Protein AF-A0A8C2LY73-F1 (afdb_monomer_lite)

Structure (mmCIF, N/CA/C/O backbone):
data_AF-A0A8C2LY73-F1
#
_entry.id   AF-A0A8C2LY73-F1
#
loop_
_atom_site.group_PDB
_atom_site.id
_atom_site.type_symbol
_atom_site.label_atom_id
_atom_site.label_alt_id
_atom_site.label_comp_id
_atom_site.label_asym_id
_atom_site.label_entity_id
_atom_site.label_seq_id
_atom_site.pdbx_PDB_ins_code
_atom_site.Cartn_x
_atom_site.Cartn_y
_atom_site.Cartn_z
_atom_site.occupancy
_atom_site.B_iso_or_equiv
_atom_site.auth_seq_id
_atom_site.auth_comp_id
_atom_site.auth_asym_id
_atom_site.auth_atom_id
_atom_site.pdbx_PDB_model_num
ATOM 1 N N . LEU A 1 1 ? 31.650 -19.057 9.345 1.00 46.91 1 LEU A N 1
ATOM 2 C CA . LEU A 1 1 ? 30.349 -18.649 8.770 1.00 46.91 1 LEU A CA 1
ATOM 3 C C . LEU A 1 1 ? 30.517 -17.288 8.099 1.00 46.91 1 LEU A C 1
ATOM 5 O O . LEU A 1 1 ? 30.525 -16.298 8.820 1.00 46.91 1 LEU A O 1
ATOM 9 N N . PRO A 1 2 ? 30.750 -17.193 6.779 1.00 49.66 2 PRO A N 1
ATOM 10 C CA . PRO A 1 2 ? 30.882 -15.894 6.139 1.00 49.66 2 PRO A CA 1
ATOM 11 C C . PRO A 1 2 ? 29.511 -15.374 5.686 1.00 49.66 2 PRO A C 1
ATOM 13 O O . PRO A 1 2 ? 28.738 -16.111 5.081 1.00 49.66 2 PRO A O 1
ATOM 16 N N . GLY A 1 3 ? 29.258 -14.086 5.924 1.00 48.62 3 GLY A N 1
ATOM 17 C CA . GLY A 1 3 ? 28.394 -13.291 5.050 1.00 48.62 3 GLY A CA 1
ATOM 18 C C . GLY A 1 3 ? 27.051 -12.849 5.625 1.00 48.62 3 GLY A C 1
ATOM 19 O O . GLY A 1 3 ? 26.011 -13.201 5.084 1.00 48.62 3 GLY A O 1
ATOM 20 N N . LEU A 1 4 ? 27.071 -11.998 6.653 1.00 56.88 4 LEU A N 1
ATOM 21 C CA . LEU A 1 4 ? 25.907 -11.222 7.102 1.00 56.88 4 LEU A CA 1
ATOM 22 C C . LEU A 1 4 ? 25.776 -9.889 6.327 1.00 56.88 4 LEU A C 1
ATOM 24 O O . LEU A 1 4 ? 25.491 -8.851 6.918 1.00 56.88 4 LEU A O 1
ATOM 28 N N . PHE A 1 5 ? 26.046 -9.876 5.017 1.00 57.00 5 PHE A N 1
ATOM 29 C CA . PHE A 1 5 ? 25.866 -8.666 4.209 1.00 57.00 5 PHE A CA 1
ATOM 30 C C . PHE A 1 5 ? 24.439 -8.638 3.650 1.00 57.00 5 PHE A C 1
ATOM 32 O O . PHE A 1 5 ? 24.017 -9.627 3.041 1.00 57.00 5 PHE A O 1
ATOM 39 N N . PRO A 1 6 ? 23.673 -7.545 3.839 1.00 59.16 6 PRO A N 1
ATOM 40 C CA . PRO A 1 6 ? 22.353 -7.431 3.239 1.00 59.16 6 PRO A CA 1
ATOM 41 C C . PRO A 1 6 ? 22.513 -7.514 1.722 1.00 59.16 6 PRO A C 1
ATOM 43 O O . PRO A 1 6 ? 23.373 -6.847 1.147 1.00 59.16 6 PRO A O 1
ATOM 46 N N . ALA A 1 7 ? 21.708 -8.359 1.075 1.00 59.62 7 ALA A N 1
ATOM 47 C CA . ALA A 1 7 ? 21.691 -8.469 -0.375 1.00 59.62 7 ALA A CA 1
ATOM 48 C C . ALA A 1 7 ? 21.453 -7.074 -0.966 1.00 59.62 7 ALA A C 1
ATOM 50 O O . ALA A 1 7 ? 20.359 -6.518 -0.831 1.00 59.62 7 ALA A O 1
ATOM 51 N N . VAL A 1 8 ? 22.488 -6.493 -1.575 1.00 48.28 8 VAL A N 1
ATOM 52 C CA . VAL A 1 8 ? 22.399 -5.183 -2.216 1.00 48.28 8 VAL A CA 1
ATOM 53 C C . VAL A 1 8 ? 21.474 -5.366 -3.411 1.00 48.28 8 VAL A C 1
ATOM 55 O O . VAL A 1 8 ? 21.856 -5.923 -4.440 1.00 48.28 8 VAL A O 1
ATOM 58 N N . ARG A 1 9 ? 20.201 -5.001 -3.236 1.00 59.34 9 ARG A N 1
ATOM 59 C CA . ARG A 1 9 ? 19.206 -5.076 -4.302 1.00 59.34 9 ARG A CA 1
ATOM 60 C C . ARG A 1 9 ? 19.671 -4.125 -5.397 1.00 59.34 9 ARG A C 1
ATOM 62 O O . ARG A 1 9 ? 19.813 -2.931 -5.146 1.00 59.34 9 ARG A O 1
ATOM 69 N N . SER A 1 10 ? 19.925 -4.660 -6.591 1.00 56.72 10 SER A N 1
ATOM 70 C CA . SER A 1 10 ? 20.137 -3.867 -7.804 1.00 56.72 10 SER A CA 1
ATOM 71 C C . SER A 1 10 ? 19.111 -2.732 -7.847 1.00 56.72 10 SER A C 1
ATOM 73 O O . SER A 1 10 ? 17.936 -2.988 -7.567 1.00 56.72 10 SER A O 1
ATOM 75 N N . GLY A 1 11 ? 19.579 -1.509 -8.132 1.00 59.47 11 GLY A N 1
ATOM 76 C CA . GLY A 1 11 ? 18.828 -0.260 -7.972 1.00 59.47 11 GLY A CA 1
ATOM 77 C C . GLY A 1 11 ? 17.346 -0.405 -8.309 1.00 59.47 11 GLY A C 1
ATOM 78 O O . GLY A 1 11 ? 16.989 -0.838 -9.407 1.00 59.47 11 GLY A O 1
ATOM 79 N N . LEU A 1 12 ? 16.488 -0.101 -7.333 1.00 64.44 12 LEU A N 1
ATOM 80 C CA . LEU A 1 12 ? 15.043 -0.121 -7.523 1.00 64.44 12 LEU A CA 1
ATOM 81 C C . LEU A 1 12 ? 14.678 0.806 -8.691 1.00 64.44 12 LEU A C 1
ATOM 83 O O . LEU A 1 12 ? 15.204 1.913 -8.805 1.00 64.44 12 LEU A O 1
ATOM 87 N N . GLY A 1 13 ? 13.783 0.349 -9.569 1.00 71.88 13 GLY A N 1
ATOM 88 C CA . GLY A 1 13 ? 13.308 1.174 -10.680 1.00 71.88 13 GLY A CA 1
ATOM 89 C C . GLY A 1 13 ? 12.542 2.393 -10.160 1.00 71.88 13 GLY A C 1
ATOM 90 O O . GLY A 1 13 ? 11.917 2.314 -9.105 1.00 71.88 13 GLY A O 1
ATOM 91 N N . ALA A 1 14 ? 12.534 3.499 -10.911 1.00 75.69 14 ALA A N 1
ATOM 92 C CA . ALA A 1 14 ? 11.892 4.755 -10.497 1.00 75.69 14 ALA A CA 1
ATOM 93 C C . ALA A 1 14 ? 10.416 4.596 -10.068 1.00 75.69 14 ALA A C 1
ATOM 95 O O . ALA A 1 14 ? 9.942 5.286 -9.173 1.00 75.69 14 ALA A O 1
ATOM 96 N N . ALA A 1 15 ? 9.687 3.656 -10.676 1.00 84.50 15 ALA A N 1
ATOM 97 C CA . ALA A 1 15 ? 8.302 3.360 -10.313 1.00 84.50 15 ALA A CA 1
ATOM 98 C C . ALA A 1 15 ? 8.178 2.553 -9.002 1.00 84.50 15 ALA A C 1
ATOM 100 O O . ALA A 1 15 ? 7.225 2.722 -8.246 1.00 84.50 15 ALA A O 1
ATOM 101 N N . GLU A 1 16 ? 9.159 1.701 -8.702 1.00 88.50 16 GLU A N 1
ATOM 102 C CA . GLU A 1 16 ? 9.221 0.931 -7.457 1.00 88.50 16 GLU A CA 1
ATOM 103 C C . GLU A 1 16 ? 9.570 1.841 -6.272 1.00 88.50 16 GLU A C 1
ATOM 105 O O . GLU A 1 16 ? 8.926 1.764 -5.229 1.00 88.50 16 GLU A O 1
ATOM 110 N N . THR A 1 17 ? 10.529 2.756 -6.450 1.00 88.81 17 THR A N 1
ATOM 111 C CA . THR A 1 17 ? 10.858 3.765 -5.432 1.00 88.81 17 THR A CA 1
ATOM 112 C C . THR A 1 17 ? 9.703 4.734 -5.208 1.00 88.81 17 THR A C 1
ATOM 114 O O . THR A 1 17 ? 9.369 5.024 -4.063 1.00 88.81 17 THR A O 1
ATOM 117 N N . HIS A 1 18 ? 9.030 5.174 -6.275 1.00 88.88 18 HIS A N 1
ATOM 118 C CA . HIS A 1 18 ? 7.824 5.994 -6.166 1.00 88.88 18 HIS A CA 1
ATOM 119 C C . HIS A 1 18 ? 6.710 5.283 -5.380 1.00 88.88 18 HIS A C 1
ATOM 121 O O . HIS A 1 18 ? 6.086 5.893 -4.517 1.00 88.88 18 HIS A O 1
ATOM 127 N N . CYS A 1 19 ? 6.502 3.983 -5.618 1.00 92.31 19 CYS A N 1
ATOM 128 C CA . CYS A 1 19 ? 5.543 3.188 -4.853 1.00 92.31 19 CYS A CA 1
ATOM 129 C C . CYS A 1 19 ? 5.877 3.159 -3.354 1.00 92.31 19 CYS A C 1
ATOM 131 O O . CYS A 1 19 ? 4.999 3.381 -2.525 1.00 92.31 19 CYS A O 1
ATOM 133 N N . MET A 1 20 ? 7.150 2.942 -3.006 1.00 90.06 20 MET A N 1
ATOM 134 C CA . MET A 1 20 ? 7.598 2.927 -1.608 1.00 90.06 20 MET A CA 1
ATOM 135 C C . MET A 1 20 ? 7.465 4.295 -0.930 1.00 90.06 20 MET A C 1
ATOM 137 O O . MET A 1 20 ? 7.061 4.359 0.227 1.00 90.06 20 MET A O 1
ATOM 141 N N . ASN A 1 21 ? 7.742 5.386 -1.650 1.00 91.00 21 ASN A N 1
ATOM 142 C CA . ASN A 1 21 ? 7.573 6.750 -1.137 1.00 91.00 21 ASN A CA 1
ATOM 143 C C . ASN A 1 21 ? 6.105 7.099 -0.841 1.00 91.00 21 ASN A C 1
ATOM 145 O O . ASN A 1 21 ? 5.838 7.987 -0.039 1.00 91.00 21 ASN A O 1
ATOM 149 N N . LEU A 1 22 ? 5.159 6.395 -1.467 1.00 89.19 22 LEU A N 1
ATOM 150 C CA . LEU A 1 22 ? 3.723 6.494 -1.196 1.00 89.19 22 LEU A CA 1
ATOM 151 C C . LEU A 1 22 ? 3.246 5.497 -0.128 1.00 89.19 22 LEU A C 1
ATOM 153 O O . LEU A 1 22 ? 2.045 5.251 -0.027 1.00 89.19 22 LEU A O 1
ATOM 157 N N . GLU A 1 23 ? 4.166 4.893 0.632 1.00 90.81 23 GLU A N 1
ATOM 158 C CA . GLU A 1 23 ? 3.876 3.837 1.618 1.00 90.81 23 GLU A CA 1
AT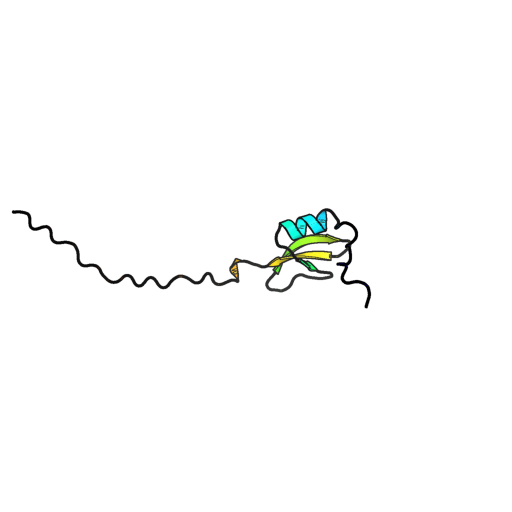OM 159 C C . GLU A 1 23 ? 3.176 2.619 0.985 1.00 90.81 23 GLU A C 1
ATOM 161 O O . GLU A 1 23 ? 2.436 1.874 1.630 1.00 90.81 23 GLU A O 1
ATOM 166 N N . GLY A 1 24 ? 3.387 2.429 -0.317 1.00 92.44 24 GLY A N 1
ATOM 167 C CA . GLY A 1 24 ? 2.844 1.330 -1.092 1.00 92.44 24 GLY A CA 1
ATOM 168 C C . GLY A 1 24 ? 3.733 0.088 -1.046 1.00 92.44 24 GLY A C 1
ATOM 169 O O . GLY A 1 24 ? 4.932 0.131 -0.774 1.00 92.44 24 GLY A O 1
ATOM 170 N N . THR A 1 25 ? 3.132 -1.052 -1.368 1.00 92.75 25 THR A N 1
ATOM 171 C CA . THR A 1 25 ? 3.794 -2.343 -1.536 1.00 92.75 25 THR A CA 1
ATOM 172 C C . THR A 1 25 ? 3.601 -2.840 -2.962 1.00 92.75 25 THR A C 1
ATOM 174 O O . THR A 1 25 ? 2.487 -2.883 -3.483 1.00 92.7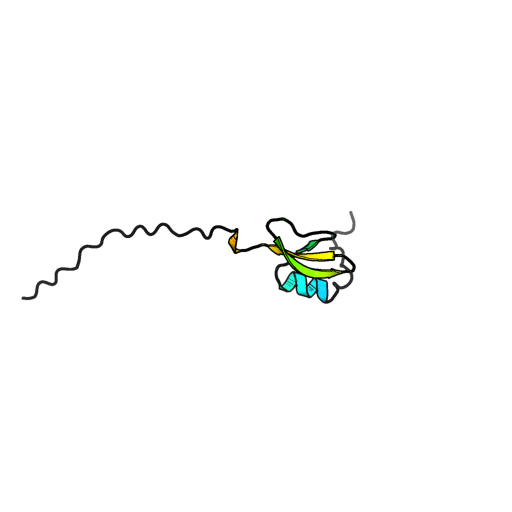5 25 THR A O 1
ATOM 177 N N . CYS A 1 26 ? 4.685 -3.280 -3.595 1.00 93.00 26 CYS A N 1
ATOM 178 C CA . CYS A 1 26 ? 4.628 -3.859 -4.931 1.00 93.00 26 CYS A CA 1
ATOM 179 C C . CYS A 1 26 ? 4.142 -5.315 -4.894 1.00 93.00 26 CYS A C 1
ATOM 181 O O . CYS A 1 26 ? 4.761 -6.164 -4.249 1.00 93.00 26 CYS A O 1
ATOM 183 N N . ARG A 1 27 ? 3.072 -5.626 -5.631 1.00 92.75 27 ARG A N 1
ATOM 184 C CA . ARG A 1 27 ? 2.518 -6.980 -5.798 1.00 92.75 27 ARG A CA 1
ATOM 185 C C . ARG A 1 27 ? 2.603 -7.436 -7.249 1.00 92.75 27 ARG A C 1
ATOM 187 O O . ARG A 1 27 ? 2.588 -6.623 -8.166 1.00 92.75 27 ARG A O 1
ATOM 194 N N . ARG A 1 28 ? 2.709 -8.749 -7.466 1.00 91.44 28 ARG A N 1
ATOM 195 C CA . ARG A 1 28 ? 2.896 -9.320 -8.808 1.00 91.44 28 ARG A CA 1
ATOM 196 C C . ARG A 1 28 ? 1.617 -9.331 -9.651 1.00 91.44 28 ARG A C 1
ATOM 198 O O . ARG A 1 28 ? 1.734 -9.120 -10.849 1.00 91.44 28 ARG A O 1
ATOM 205 N N . ASP A 1 29 ? 0.456 -9.535 -9.030 1.00 88.25 29 ASP A N 1
ATOM 206 C CA . ASP A 1 29 ? -0.807 -9.761 -9.747 1.00 88.25 29 ASP A CA 1
ATOM 207 C C . ASP A 1 29 ? -1.871 -8.704 -9.410 1.00 88.25 29 ASP A C 1
ATOM 209 O O . ASP A 1 29 ? -2.109 -7.805 -10.212 1.00 88.25 29 ASP A O 1
ATOM 213 N N . ILE A 1 30 ? -2.485 -8.781 -8.221 1.00 92.44 30 ILE A N 1
ATOM 214 C CA . ILE A 1 30 ? -3.552 -7.869 -7.770 1.00 92.44 30 ILE A CA 1
ATOM 215 C C . ILE A 1 30 ? -3.305 -7.358 -6.345 1.00 92.44 30 ILE A C 1
ATOM 217 O O . ILE A 1 30 ? -2.573 -7.982 -5.565 1.00 92.44 30 ILE A O 1
ATOM 221 N N . CYS A 1 31 ? -3.928 -6.230 -6.003 1.00 92.81 31 CYS A N 1
ATOM 222 C CA . CYS A 1 31 ? -3.967 -5.708 -4.638 1.00 92.81 31 CYS A CA 1
ATOM 223 C C . CYS A 1 31 ? -4.933 -6.509 -3.759 1.00 92.81 31 CYS A C 1
ATOM 225 O O . CYS A 1 31 ? -5.859 -7.155 -4.255 1.00 92.81 31 CYS A O 1
ATOM 227 N N . LYS A 1 32 ? -4.685 -6.530 -2.445 1.00 91.81 32 LYS A N 1
ATOM 228 C CA . LYS A 1 32 ? -5.614 -7.161 -1.495 1.00 91.81 32 LYS A CA 1
ATOM 229 C C . LYS A 1 32 ? -6.901 -6.341 -1.394 1.00 91.81 32 LYS A C 1
ATOM 231 O O . LYS A 1 32 ? -6.894 -5.160 -1.678 1.00 91.81 32 LYS A O 1
ATOM 236 N N . VAL A 1 33 ? -7.975 -6.941 -0.881 1.00 89.88 33 VAL A N 1
ATOM 237 C CA . VAL A 1 33 ? -9.278 -6.263 -0.678 1.00 89.88 33 VAL A CA 1
ATOM 238 C C . VAL A 1 33 ? -9.173 -4.994 0.184 1.00 89.88 33 VAL A C 1
ATOM 240 O O . VAL A 1 33 ? -9.947 -4.064 0.013 1.00 89.88 33 VAL A O 1
ATOM 243 N N . ILE A 1 34 ? -8.211 -4.958 1.108 1.00 89.50 34 ILE A N 1
ATOM 244 C CA . ILE A 1 34 ? -7.944 -3.822 2.008 1.00 89.50 34 ILE A CA 1
ATOM 245 C C . ILE A 1 34 ? -6.896 -2.840 1.454 1.00 89.50 34 ILE A C 1
ATOM 247 O O . ILE A 1 34 ? -6.427 -1.958 2.172 1.00 89.50 34 ILE A O 1
ATOM 251 N N . GLU A 1 35 ? -6.460 -3.041 0.213 1.00 91.88 35 GLU A N 1
ATOM 252 C CA . GLU A 1 35 ? -5.449 -2.235 -0.460 1.00 91.88 35 GLU A CA 1
ATOM 253 C C . GLU A 1 35 ? -5.996 -1.701 -1.787 1.00 91.88 35 GLU A C 1
ATOM 255 O O . GLU A 1 35 ? -6.640 -2.424 -2.541 1.00 91.88 35 GLU A O 1
ATOM 260 N N . ASP A 1 36 ? -5.638 -0.468 -2.123 1.00 90.75 36 ASP A N 1
ATOM 261 C CA . ASP A 1 36 ? -5.958 0.141 -3.409 1.00 90.75 36 ASP A CA 1
ATOM 262 C C . ASP A 1 36 ? -4.795 0.009 -4.392 1.00 90.75 36 ASP A C 1
ATOM 264 O O . ASP A 1 36 ? -3.630 0.204 -4.027 1.00 90.75 36 ASP A O 1
ATOM 268 N N . GLU A 1 37 ? -5.106 -0.263 -5.664 1.00 93.06 37 GLU A N 1
ATOM 269 C CA . GLU A 1 37 ? -4.138 -0.153 -6.758 1.00 93.06 37 GLU A CA 1
ATOM 270 C C . GLU A 1 37 ? -3.913 1.325 -7.099 1.00 93.06 37 GLU A C 1
ATOM 272 O O . GLU A 1 37 ? -4.763 1.974 -7.703 1.00 93.06 37 GLU A O 1
ATOM 277 N N . ILE A 1 38 ? -2.743 1.852 -6.736 1.00 92.69 38 ILE A N 1
ATOM 278 C CA . ILE A 1 38 ? -2.365 3.255 -6.976 1.00 92.69 38 ILE A CA 1
ATOM 279 C C . ILE A 1 38 ? -1.420 3.428 -8.173 1.00 92.69 38 ILE A C 1
ATOM 281 O O . ILE A 1 38 ? -1.127 4.549 -8.582 1.00 92.69 38 ILE A O 1
ATOM 285 N N . GLY A 1 39 ? -0.909 2.330 -8.740 1.00 90.88 39 GLY A N 1
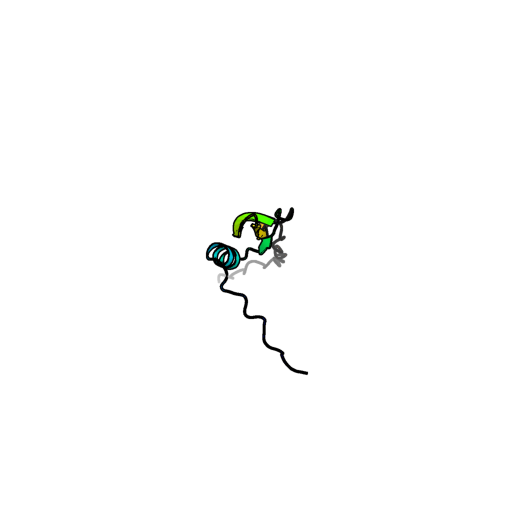ATOM 286 C CA . GLY A 1 39 ? -0.016 2.382 -9.896 1.00 90.88 39 GLY A CA 1
ATOM 287 C C . GLY A 1 39 ? 0.677 1.059 -10.206 1.00 90.88 39 GLY A C 1
ATOM 288 O O . GLY A 1 39 ? 0.190 -0.019 -9.871 1.00 90.88 39 GLY A O 1
ATOM 289 N N . ALA A 1 40 ? 1.850 1.135 -10.834 1.00 90.62 40 ALA A N 1
ATOM 290 C CA . ALA A 1 40 ? 2.671 -0.018 -11.204 1.00 90.62 40 ALA A CA 1
ATOM 291 C C . ALA A 1 40 ? 4.104 0.128 -10.675 1.00 90.62 40 ALA A C 1
ATOM 293 O O . ALA A 1 40 ? 4.608 1.240 -10.570 1.00 90.62 40 ALA A O 1
ATOM 294 N N . CYS A 1 41 ? 4.773 -0.989 -10.378 1.00 90.25 41 CYS A N 1
ATOM 295 C CA . CYS A 1 41 ? 6.158 -0.981 -9.878 1.00 90.25 41 CYS A CA 1
ATOM 296 C C . CYS A 1 41 ? 7.189 -1.448 -10.910 1.00 90.25 41 CYS A C 1
ATOM 298 O O . CYS A 1 41 ? 8.244 -0.845 -11.088 1.00 90.25 41 CYS A O 1
ATOM 300 N N . ARG A 1 42 ? 6.903 -2.573 -11.569 1.00 84.69 42 ARG A N 1
ATOM 301 C CA . ARG A 1 42 ? 7.748 -3.232 -12.577 1.00 84.69 42 ARG A CA 1
ATOM 302 C C . ARG A 1 42 ? 6.845 -3.878 -13.622 1.00 84.69 42 ARG A C 1
ATOM 304 O O . ARG A 1 42 ? 5.623 -3.823 -13.516 1.00 84.69 42 ARG A O 1
A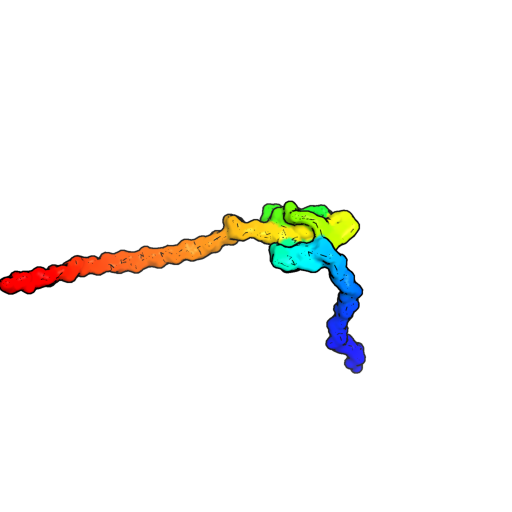TOM 311 N N . ARG A 1 43 ? 7.431 -4.520 -14.635 1.00 82.81 43 ARG A N 1
ATOM 312 C CA . ARG A 1 43 ? 6.677 -5.182 -15.708 1.00 82.81 43 ARG A CA 1
ATOM 313 C C . ARG A 1 43 ? 5.652 -6.164 -15.117 1.00 82.81 43 ARG A C 1
ATOM 315 O O . ARG A 1 43 ? 6.034 -7.178 -14.541 1.00 82.81 43 ARG A O 1
ATOM 322 N N . ARG A 1 44 ? 4.366 -5.838 -15.292 1.00 83.62 44 ARG A N 1
ATOM 323 C CA . ARG A 1 44 ? 3.171 -6.537 -14.771 1.00 83.62 44 ARG A CA 1
ATOM 324 C C . ARG A 1 44 ? 2.897 -6.428 -13.264 1.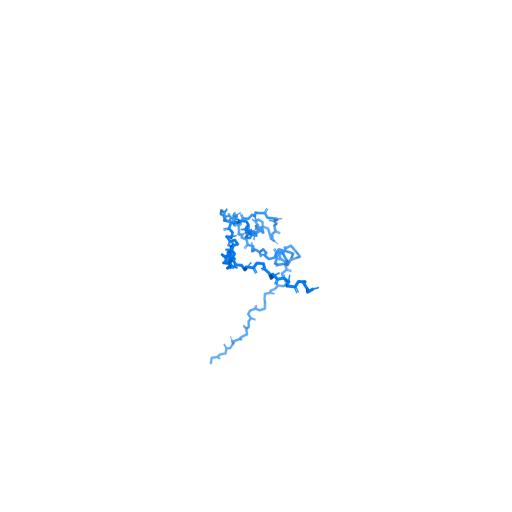00 83.62 44 ARG A C 1
ATOM 326 O O . ARG A 1 44 ? 1.864 -6.914 -12.842 1.00 83.62 44 ARG A O 1
ATOM 333 N N . TRP A 1 45 ? 3.753 -5.777 -12.476 1.00 92.06 45 TRP A N 1
ATOM 334 C CA . TRP A 1 45 ? 3.545 -5.628 -11.030 1.00 92.06 45 TRP A CA 1
ATOM 335 C C . TRP A 1 45 ? 2.766 -4.354 -10.714 1.00 92.06 45 TRP A C 1
ATOM 337 O O . TRP A 1 45 ? 3.047 -3.294 -11.278 1.00 92.06 45 TRP A O 1
ATOM 347 N N . LYS A 1 46 ? 1.855 -4.454 -9.752 1.00 93.50 46 LYS A N 1
ATOM 348 C CA . LYS A 1 46 ? 0.998 -3.378 -9.256 1.00 93.50 46 LYS A CA 1
ATOM 349 C C . LYS A 1 46 ? 1.578 -2.752 -7.991 1.00 93.50 46 LYS A C 1
ATOM 351 O O . LYS A 1 46 ? 2.215 -3.442 -7.197 1.00 93.50 46 LYS A O 1
ATOM 356 N N . CYS A 1 47 ? 1.369 -1.456 -7.812 1.00 94.69 47 CYS A N 1
ATOM 357 C CA . CYS A 1 47 ? 1.643 -0.745 -6.572 1.00 94.69 47 CYS A CA 1
ATOM 358 C C . CYS A 1 47 ? 0.349 -0.666 -5.762 1.00 94.69 47 CYS A C 1
ATOM 360 O O . CYS A 1 47 ? -0.624 -0.069 -6.222 1.00 94.69 47 CYS A O 1
ATOM 362 N N . CYS A 1 48 ? 0.349 -1.276 -4.580 1.00 95.00 48 CYS A N 1
ATOM 363 C CA . CYS A 1 48 ? -0.820 -1.400 -3.718 1.00 95.00 48 CYS A CA 1
ATOM 364 C C . CYS A 1 48 ? -0.608 -0.607 -2.430 1.00 95.00 48 CYS A C 1
ATOM 366 O O . CYS A 1 48 ? 0.421 -0.792 -1.781 1.00 95.00 48 CYS A O 1
ATOM 368 N N . ARG A 1 49 ? -1.555 0.241 -2.027 1.00 93.31 49 ARG A N 1
ATOM 369 C CA . ARG A 1 49 ? -1.471 1.015 -0.777 1.00 93.31 49 ARG A CA 1
ATOM 370 C C . ARG A 1 49 ? -2.602 0.632 0.163 1.00 93.31 49 ARG A C 1
ATOM 372 O O . ARG A 1 49 ? -3.726 0.448 -0.279 1.00 93.31 49 ARG A O 1
ATOM 379 N N . PHE A 1 50 ? -2.306 0.507 1.453 1.00 89.81 50 PHE A N 1
ATOM 380 C CA . PHE A 1 50 ? -3.316 0.167 2.452 1.00 89.81 50 PHE A CA 1
ATOM 381 C C . PHE A 1 50 ? -4.377 1.267 2.569 1.00 89.81 50 PHE A C 1
ATOM 383 O O . PHE A 1 50 ? -4.039 2.453 2.630 1.00 89.81 50 PHE A O 1
ATOM 390 N N . TRP A 1 51 ? -5.652 0.880 2.627 1.00 82.69 51 TRP A N 1
ATOM 391 C CA . TRP A 1 51 ? -6.749 1.835 2.722 1.00 82.69 51 TRP A CA 1
ATOM 392 C C . TRP A 1 51 ? -6.921 2.311 4.168 1.00 82.69 51 TRP A C 1
ATOM 394 O O . TRP A 1 51 ? -7.361 1.569 5.046 1.00 82.69 51 TRP A O 1
ATOM 404 N N . TRP A 1 52 ? -6.552 3.566 4.433 1.00 75.31 52 TRP A N 1
ATOM 405 C CA . TRP A 1 52 ? -6.566 4.143 5.784 1.00 75.31 52 TRP A CA 1
ATOM 406 C C . TRP A 1 52 ? -7.973 4.241 6.385 1.00 75.31 52 TRP A C 1
ATOM 408 O O . TRP A 1 52 ? -8.119 4.169 7.598 1.00 75.31 52 TRP A O 1
ATOM 418 N N . ILE A 1 53 ? -9.016 4.345 5.558 1.00 70.00 53 ILE A N 1
ATOM 419 C CA . ILE A 1 53 ? -10.405 4.455 6.029 1.00 70.00 53 ILE A CA 1
ATOM 420 C C . ILE A 1 53 ? -10.953 3.146 6.625 1.00 70.00 53 ILE A C 1
ATOM 422 O O . ILE A 1 53 ? -11.933 3.180 7.362 1.00 70.00 53 ILE A O 1
ATOM 426 N N . LEU A 1 54 ? -10.324 1.993 6.348 1.00 63.06 54 LEU A N 1
ATOM 427 C CA . LEU A 1 54 ? -10.659 0.721 7.009 1.00 63.06 54 LEU A CA 1
ATOM 428 C C . LEU A 1 54 ? -9.963 0.558 8.361 1.00 63.06 54 LEU A C 1
ATOM 430 O O . LEU A 1 54 ? -10.235 -0.410 9.072 1.00 63.06 54 LEU A O 1
ATOM 434 N N . VAL A 1 55 ? -9.065 1.476 8.726 1.00 71.50 55 VAL A N 1
ATOM 435 C CA . VAL A 1 55 ? -8.467 1.505 10.058 1.00 71.50 55 VAL A CA 1
ATOM 436 C C . VAL A 1 55 ? -9.406 2.310 10.955 1.00 71.50 55 VAL A C 1
ATOM 438 O O . VAL A 1 55 ? -9.544 3.516 10.745 1.00 71.50 55 VAL A O 1
ATOM 441 N N . PRO A 1 56 ? -10.071 1.692 11.949 1.00 67.50 56 PRO A N 1
ATOM 442 C CA . PRO A 1 56 ? -10.886 2.449 12.883 1.00 67.50 56 PRO A CA 1
ATOM 443 C C . PRO A 1 56 ? -9.969 3.422 13.623 1.00 67.50 56 PRO A C 1
ATOM 445 O O . PRO A 1 56 ? -9.079 3.005 14.364 1.00 67.50 56 PRO A O 1
ATOM 448 N N . ILE A 1 57 ? -10.172 4.725 13.414 1.00 71.81 57 ILE A N 1
ATOM 449 C CA . ILE A 1 57 ? -9.589 5.732 14.296 1.00 71.81 57 ILE A CA 1
ATOM 450 C C . ILE A 1 57 ? -10.199 5.444 15.667 1.00 71.81 57 ILE A C 1
ATOM 452 O O . ILE A 1 57 ? -11.430 5.462 15.769 1.00 71.81 57 ILE A O 1
ATOM 456 N N . PRO A 1 58 ? -9.402 5.143 16.707 1.00 68.56 58 PRO A N 1
ATOM 457 C CA . PRO A 1 58 ? -9.942 4.995 18.043 1.00 68.56 58 PRO A CA 1
ATOM 458 C C . PRO A 1 58 ? -10.485 6.362 18.450 1.00 68.56 58 PRO A C 1
ATOM 460 O O . PRO A 1 58 ? -9.736 7.240 18.872 1.00 68.56 58 PRO A O 1
ATOM 463 N N . THR A 1 59 ? -11.785 6.577 18.252 1.00 76.44 59 THR A N 1
ATOM 464 C CA . THR A 1 59 ? -12.479 7.748 18.773 1.00 76.44 59 THR A CA 1
ATOM 465 C C . THR A 1 59 ? -12.278 7.730 20.279 1.00 76.44 59 THR A C 1
ATOM 467 O O . THR A 1 59 ? -12.726 6.776 20.926 1.00 76.44 59 THR A O 1
ATOM 470 N N . PRO A 1 60 ? -11.572 8.721 20.848 1.00 74.56 60 PRO A N 1
ATOM 471 C CA . PRO A 1 60 ? -11.358 8.753 22.277 1.00 74.56 60 PRO A CA 1
ATOM 472 C C . PRO A 1 60 ? -12.719 8.891 22.951 1.00 74.56 60 PRO A C 1
ATOM 474 O O . PRO A 1 60 ? -13.533 9.737 22.577 1.00 74.56 60 PRO A O 1
ATOM 477 N N . VAL A 1 61 ? -12.972 8.043 23.941 1.00 75.69 61 VAL A N 1
ATOM 478 C CA . VAL A 1 61 ? -14.134 8.196 24.811 1.00 75.69 61 VAL A CA 1
ATOM 479 C C . VAL A 1 61 ? -13.896 9.461 25.631 1.00 75.69 61 VAL A C 1
ATOM 481 O O . VAL A 1 61 ? -13.052 9.479 26.525 1.00 75.69 61 VAL A O 1
ATOM 484 N N . ILE A 1 62 ? -14.588 10.546 25.281 1.00 71.94 62 ILE A N 1
ATOM 485 C CA . ILE A 1 62 ? -14.546 11.787 26.052 1.00 71.94 62 ILE A CA 1
ATOM 486 C C . ILE A 1 62 ? -15.416 11.574 27.291 1.00 71.94 62 ILE A C 1
ATOM 488 O O . ILE A 1 62 ? -16.641 11.675 27.227 1.00 71.94 62 ILE A O 1
ATOM 492 N N . PHE A 1 63 ? -14.783 11.286 28.426 1.00 68.44 63 PHE A N 1
ATOM 493 C CA . PHE A 1 63 ? -15.413 11.440 29.733 1.00 68.44 63 PHE A CA 1
ATOM 494 C C . PHE A 1 63 ? -15.446 12.936 30.043 1.00 68.44 63 PHE A C 1
ATOM 496 O O . PHE A 1 63 ? -14.498 13.500 30.580 1.00 68.44 63 PHE A O 1
ATOM 503 N N . SER A 1 64 ? -16.506 13.616 29.607 1.00 70.25 64 SER A N 1
ATOM 504 C CA . SER A 1 64 ? -16.768 14.978 30.063 1.00 70.25 64 SER A CA 1
ATOM 505 C C . SER A 1 64 ? -17.356 14.879 31.465 1.00 70.25 64 SER A C 1
ATOM 507 O O . SER A 1 64 ? -18.577 14.850 31.615 1.00 70.25 64 SER A O 1
ATOM 509 N N . ASP A 1 65 ? -16.501 14.796 32.485 1.00 76.06 65 ASP A N 1
ATOM 510 C CA . ASP A 1 65 ? -16.949 14.983 33.861 1.00 76.06 65 ASP A CA 1
ATOM 511 C C . ASP A 1 65 ? -17.579 16.375 33.945 1.00 76.06 65 ASP A C 1
ATOM 513 O O . ASP A 1 65 ? -16.944 17.394 33.667 1.00 76.06 65 ASP A O 1
ATOM 517 N N . TYR A 1 66 ? -18.882 16.407 34.212 1.00 75.44 66 TYR A N 1
ATOM 518 C CA . TYR A 1 66 ? -19.646 17.640 34.316 1.00 75.44 66 TYR A CA 1
ATOM 519 C C . TYR A 1 66 ? -18.986 18.549 35.357 1.00 75.44 66 TYR A C 1
ATOM 521 O O . TYR A 1 66 ? -18.907 18.203 36.536 1.00 75.44 66 TYR A O 1
ATOM 529 N N . GLN A 1 67 ? -18.511 19.713 34.916 1.00 74.25 67 GLN A N 1
ATOM 530 C CA . GLN A 1 67 ? -17.906 20.698 35.798 1.00 74.25 67 GLN A CA 1
ATOM 531 C C . GLN A 1 67 ? -18.944 21.766 36.123 1.00 74.25 67 GLN A C 1
ATOM 533 O O . GLN A 1 67 ? -19.445 22.460 35.236 1.00 74.25 67 GLN A O 1
ATOM 538 N N . GLU A 1 68 ? -19.299 21.875 37.402 1.00 79.12 68 GLU A N 1
ATOM 539 C CA . GLU A 1 68 ? -20.264 22.869 37.859 1.00 79.12 68 GLU A CA 1
ATOM 540 C C . GLU A 1 68 ? -19.779 24.291 37.528 1.00 79.12 68 GLU A C 1
ATOM 542 O O . GLU A 1 68 ? -18.600 24.610 37.722 1.00 79.12 68 GLU A O 1
ATOM 547 N N . PRO A 1 69 ? -20.668 25.178 37.044 1.00 78.31 69 PRO A N 1
ATOM 548 C CA . PRO A 1 69 ? -20.295 26.549 36.741 1.00 78.31 69 PRO A CA 1
ATOM 549 C C . PRO A 1 69 ? -19.839 27.272 38.014 1.00 78.31 69 PRO A C 1
ATOM 551 O O . PRO A 1 69 ? -20.527 27.262 39.039 1.00 78.31 69 PRO A O 1
ATOM 554 N N . ILE A 1 70 ? -18.686 27.940 37.933 1.00 79.00 70 ILE A N 1
ATOM 555 C CA . ILE A 1 70 ? -18.124 28.731 39.032 1.00 79.00 70 ILE A CA 1
ATOM 556 C C . ILE A 1 70 ? -19.098 29.872 39.348 1.00 79.00 70 ILE A C 1
ATOM 558 O O . ILE A 1 70 ? -19.209 30.841 38.597 1.00 79.00 70 ILE A O 1
ATOM 562 N N . LYS A 1 71 ? -19.814 29.772 40.474 1.00 76.56 71 LYS A N 1
ATOM 563 C CA . LYS A 1 71 ? -20.671 30.858 40.964 1.00 76.56 71 LYS A CA 1
ATOM 564 C C . LYS A 1 71 ? -19.785 31.963 41.535 1.00 76.56 71 LYS A C 1
ATOM 566 O O . LYS A 1 71 ? -19.337 31.876 42.678 1.00 76.56 71 LYS A O 1
ATOM 571 N N . THR A 1 72 ? -19.534 33.014 40.762 1.00 76.31 72 THR A N 1
ATOM 572 C CA . THR A 1 72 ? -18.917 34.235 41.286 1.00 76.31 72 THR A CA 1
ATOM 573 C C . THR A 1 72 ? -19.897 34.916 42.239 1.00 76.31 72 THR A C 1
ATOM 575 O O . THR A 1 72 ? -20.981 35.349 41.852 1.00 76.31 72 THR A O 1
ATOM 578 N N . LYS A 1 73 ? -19.533 35.001 43.523 1.00 69.06 73 LYS A N 1
ATOM 579 C CA . LYS A 1 73 ? -20.255 35.852 44.472 1.00 69.06 73 LYS A CA 1
ATOM 580 C C . LYS A 1 73 ? -19.848 37.299 44.213 1.00 69.06 73 LYS A C 1
ATOM 582 O O . LYS A 1 73 ? -18.805 37.739 44.687 1.00 69.06 73 LYS A O 1
ATOM 587 N N . VAL A 1 74 ? -20.655 38.012 43.434 1.00 71.19 74 VAL A N 1
ATOM 588 C CA . VAL A 1 74 ? -20.589 39.476 43.374 1.00 71.19 74 VAL A CA 1
ATOM 589 C C . VAL A 1 74 ? -21.056 39.999 44.737 1.00 71.19 74 VAL A C 1
ATOM 591 O O . VAL A 1 74 ? -22.112 39.587 45.220 1.00 71.19 74 VAL A O 1
ATOM 594 N N . LYS A 1 75 ? -20.204 40.800 45.383 1.00 59.28 75 LYS A N 1
ATOM 595 C CA . LYS A 1 75 ? -20.423 41.422 46.695 1.00 59.28 75 LYS A CA 1
ATOM 596 C C . LYS A 1 75 ? -21.091 42.780 46.534 1.00 59.28 75 LYS A C 1
ATOM 598 O O . LYS A 1 75 ? -20.718 43.479 45.567 1.00 59.28 75 LYS A O 1
#

Radius of gyration: 25.29 Å; chains: 1; bounding box: 52×60×62 Å

Secondary structure (DSSP, 8-state):
-------------HHHHHHHHTT-EEESS---TTEEEEEESSTTPEEEEE-GGGS----------PPPP------

Organism: Cricetulus griseus (NCBI:txid10029)

Sequence (75 aa):
LPGLFPAVRSGLGAAETHCMNLEGTCRRDICKVIEDEIGACRRRWKCCRFWWILVPIPTPVIFSDYQEPIKTKVK

Foldseek 3Di:
DDDPDPDPPDDFPPQQVVLVVVVWDKAQADEDPQWDFPAHRDDNITTTHGDCVVPPPPPDPDPPPDDDDPDDPDD

InterPro domains:
  IPR001855 Beta-defensin-like domain [PF00711] (17-49)

pLDDT: mean 78.62, std 13.54, range [46.91, 95.0]

=== Feature glossary ===
Feature key, reading from the visual/contextual features back to the raw sequence:

Rendered structure images. Structure images are PyMOL renders from six orthogonal camera directions. Cartoon representation draws helices as coils and strands as arrows; sticks shows the backbone as bonds; surface shows the solvent-excluded envelope. Rainbow coloring maps sequence position to hue (blue→red, N→C); chain coloring assigns a distinct color per polypeptide.

Contact-map, Ramachandran, and PAE plots. Three diagnostic plots accompany the record. The Cα contact map visualizes the tertiary structure as a 2D adjacency matrix (8 Å cutoff, sequence-local contacts suppressed). The Ramachandran plot shows the distribution of backbone (φ, ψ) torsions, with points in the α and β basins reflecting secondary structure content. The PAE plot shows AlphaFold's inter-residue confidence as a color matrix.

InterPro / GO / CATH / organism. The annotation block draws on four external resources. InterPro: which protein families and domains the sequence belongs to. GO: standardized terms for what the protein does, what process it participates in, and where in the cell it acts. CATH: which structural fold it has in the CATH hierarchy. Organism: the species of origin.

Nearest PDB structures. Structural nearest neighbors (via Foldseek easy-search vs the PDB). Reported per hit: target PDB id, E-value, and alignment TM-score. A TM-score above ~0.5 is the conventional threshold for 'same fold'.

Predicted aligned error. Predicted aligned error is AlphaFold's pairwise confidence. Unlike pLDDT (per-residue), PAE is per-residue-pair and captures whether two parts of the structure are correctly placed relative to each other. Units are ångströms of expected positional error.

Solvent-accessible surface area. SASA measures how much of the protein is reachable by solvent. It is computed by rolling a water-sized probe over the atomic surface and summing the exposed area (Å²). Per-residue SASA distinguishes core (buried, low SASA) from surface (exposed, high SASA) residues; total SASA is a whole-molecule size measure.

B-factor. Crystallographic B-factors measure how much each atom's electron density is smeared out, in Å². They rise in mobile loops and surface residues and fall in the buried interior. In AlphaFold models this column is repurposed to hold pLDDT instead.

pLDDT. For AlphaFold models, the B-factor field c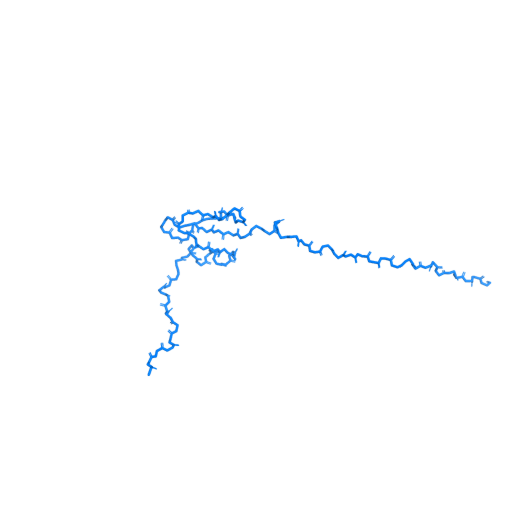arries pLDDT — the model's own estimate of local accuracy on a 0–100 scale. Regions with pLDDT<50 should be treated as essentially unmodeled; they often correspond to intrinsically disordered segments.

Backbone torsions (φ/ψ). φ (phi) and ψ (psi) are the two rotatable backbone dihedrals per residue: φ is the C(i-1)–N–Cα–C torsion, ψ is the N–Cα–C–N(i+1) torsion, both in degrees on (−180°, 180°]. α-helical residues cluster near (−60°, −45°); β-strand residues near (−120°, +130°). A Ramachandran plot is simply a scatter of (φ, ψ) for every residue.

Radius of gyration, Cα contacts, bounding box. Radius of gyration (Rg) is the root-mean-square distance of Cα atoms from their centroid — a single number for overall size and compactness. A globular domain of N residues has Rg ≈ 2.2·N^0.38 Å; an extended or disordered chain has a much larger Rg. The Cα contact count is the number of residue pairs whose Cα atoms are within 8 Å and are more than four positions apart in sequence — a standard proxy for tertiary packing density. The bounding box is the smallest axis-aligned box enclosing all Cα atoms.

Secondary structure (3-state, P-SEA). Three-state secondary structure (P-SEA) collapses the eight DSSP classes into helix (a), strand (b), and coil (c). P-SEA assigns these from Cα geometry alone — distances and angles — without requiring backbone oxygens, so it works on any Cα trace.

Secondary structure (8-state, DSSP). Secondary structure is the local, repeating backbone conformation. DSSP classifies it into eight states by reading the hydrogen-bond network: three helix types (H, G, I), two β types (E, B), two non-regular types (T, S), and unstructured coil (-).

Foldseek 3Di. The Foldseek 3Di string encodes local tertiary geometry as a 20-letter alphabet — one character per residue — derived from the relative positions of nearby Cα atoms. Unlike the amino-acid sequence, 3Di is a direct function of the 3D structure, so two proteins with the same fold have similar 3Di strings even at low sequence identity.

mmCIF coordinates. Structure coordinates are given as an mmCIF _atom_site loop: one row per atom with element, residue name, chain id, sequence number, and x/y/z position in Å. Only the four main-chain atoms per residue are included here; side chains are omitted to keep the record compact.

Sequence. This is the polypeptide sequence — one letter per residue, N-terminus first. Length ranges from a few dozen residues for small domains to over a thousand for large multi-domain proteins.